Protein AF-A0A2V8LT58-F1 (afdb_monomer)

Solvent-accessible surface area (backbone atoms only — not comparable to full-atom values): 4020 Å² total; per-residue (Å²): 117,65,66,65,49,52,58,60,70,70,54,53,74,68,62,48,55,50,54,51,51,52,51,50,60,71,43,52,84,50,52,87,81,42,55,71,70,57,47,52,53,50,50,55,50,51,52,53,48,54,51,26,61,76,69,69,47,76,80,89,55,97,74,86,128

Structure (mmCIF, N/CA/C/O backbone):
data_AF-A0A2V8LT58-F1
#
_entry.id   AF-A0A2V8LT58-F1
#
loop_
_atom_site.group_PDB
_atom_site.id
_atom_site.type_symbol
_atom_site.label_atom_id
_atom_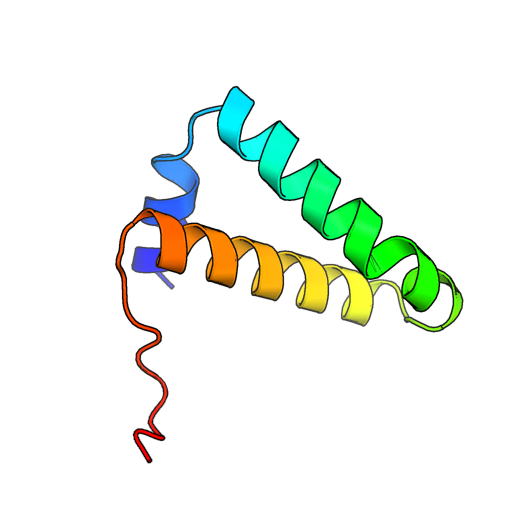site.label_alt_id
_atom_site.label_comp_id
_atom_site.label_asym_id
_atom_site.label_entity_id
_atom_site.label_seq_id
_atom_site.pdbx_PDB_ins_code
_atom_site.Cartn_x
_atom_site.Cartn_y
_atom_site.Cartn_z
_atom_site.occupancy
_atom_site.B_iso_or_equiv
_atom_site.auth_seq_id
_atom_site.auth_comp_id
_atom_site.auth_asym_id
_atom_site.auth_atom_id
_atom_site.pdbx_PDB_model_num
ATOM 1 N N . ARG A 1 1 ? -13.431 -9.409 -2.307 1.00 61.03 1 ARG A N 1
ATOM 2 C CA . ARG A 1 1 ? -13.771 -8.175 -3.064 1.00 61.03 1 ARG A CA 1
ATOM 3 C C . ARG A 1 1 ? -14.692 -7.231 -2.275 1.00 61.03 1 ARG A C 1
ATOM 5 O O . ARG A 1 1 ? -14.433 -6.043 -2.327 1.00 61.03 1 ARG A O 1
ATOM 12 N N . LEU A 1 2 ? -15.648 -7.725 -1.474 1.00 70.06 2 LEU A N 1
ATOM 13 C CA . LEU A 1 2 ? -16.503 -6.892 -0.599 1.00 70.06 2 LEU A CA 1
ATOM 14 C C . LEU A 1 2 ? -15.753 -6.211 0.561 1.00 70.06 2 LEU A C 1
ATOM 16 O O . LEU A 1 2 ? -15.842 -5.002 0.727 1.00 70.06 2 LEU A O 1
ATOM 20 N N . LEU A 1 3 ? -14.943 -6.973 1.301 1.00 72.69 3 LEU A N 1
ATOM 21 C CA . LEU A 1 3 ? -14.213 -6.482 2.481 1.00 72.69 3 LEU A CA 1
ATOM 22 C C . LEU A 1 3 ? -13.255 -5.324 2.146 1.00 72.69 3 LEU A C 1
ATOM 24 O O . LEU A 1 3 ? -13.209 -4.324 2.842 1.00 72.69 3 LEU A O 1
ATOM 28 N N . ASN A 1 4 ? -12.557 -5.413 1.011 1.00 73.62 4 ASN A N 1
ATOM 29 C CA . ASN A 1 4 ? -11.679 -4.346 0.517 1.00 73.62 4 ASN A CA 1
ATOM 30 C C . ASN A 1 4 ? -12.440 -3.059 0.164 1.00 73.62 4 ASN A C 1
ATOM 32 O O . ASN A 1 4 ? -11.896 -1.972 0.328 1.00 73.62 4 ASN A O 1
ATOM 36 N N . GLY A 1 5 ? -13.661 -3.191 -0.364 1.00 73.88 5 GLY A N 1
ATOM 37 C CA . GLY A 1 5 ? -14.523 -2.052 -0.665 1.00 73.88 5 GLY A CA 1
ATOM 38 C C . GLY A 1 5 ? -14.964 -1.362 0.619 1.00 73.88 5 GLY A C 1
ATOM 39 O O . GLY A 1 5 ? -14.738 -0.169 0.762 1.00 73.88 5 GLY A O 1
ATOM 40 N N . ALA A 1 6 ? -15.463 -2.136 1.587 1.00 77.38 6 ALA A N 1
ATOM 41 C CA . ALA A 1 6 ? -15.869 -1.627 2.895 1.00 77.38 6 ALA A CA 1
ATOM 42 C C . ALA A 1 6 ? -14.722 -0.924 3.645 1.00 77.38 6 ALA A C 1
ATOM 44 O O . ALA A 1 6 ? -14.925 0.166 4.166 1.00 77.38 6 ALA A O 1
ATOM 45 N N . LEU A 1 7 ? -13.509 -1.494 3.622 1.00 76.06 7 LEU A N 1
ATOM 46 C CA . LEU A 1 7 ? -12.317 -0.888 4.236 1.00 76.06 7 LEU A CA 1
ATOM 47 C C . LEU A 1 7 ? -11.916 0.443 3.581 1.00 76.06 7 LEU A C 1
ATOM 49 O O . LEU A 1 7 ? -11.402 1.332 4.251 1.00 76.06 7 LEU A O 1
ATOM 53 N N . ARG A 1 8 ? -12.135 0.593 2.268 1.00 76.88 8 ARG A N 1
ATOM 54 C CA . ARG A 1 8 ? -11.920 1.876 1.581 1.00 76.88 8 ARG A CA 1
ATOM 55 C C . ARG A 1 8 ? -13.015 2.884 1.917 1.00 76.88 8 ARG A C 1
ATOM 57 O O . ARG A 1 8 ? -12.716 4.060 2.056 1.00 76.88 8 ARG A O 1
ATOM 64 N N . SER A 1 9 ? -14.260 2.436 2.056 1.00 78.88 9 SER A N 1
ATOM 65 C CA . SER A 1 9 ? -15.394 3.290 2.425 1.00 78.88 9 SER A CA 1
ATOM 66 C C . SER A 1 9 ? -15.326 3.794 3.868 1.00 78.88 9 SER A C 1
ATOM 68 O O . SER A 1 9 ? -15.888 4.842 4.163 1.00 78.88 9 SER A O 1
ATOM 70 N N . SER A 1 10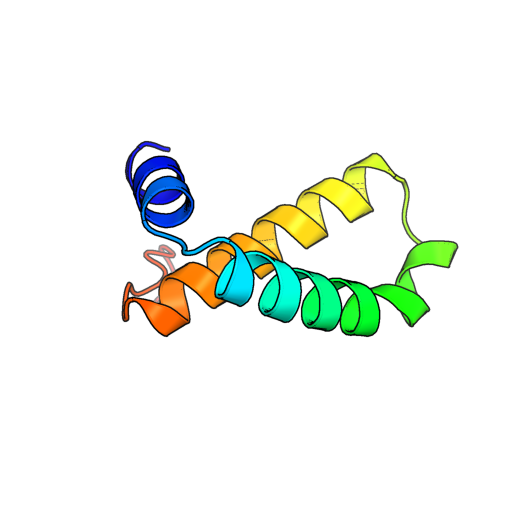 ? -14.659 3.060 4.763 1.00 77.19 10 SER A N 1
ATOM 71 C CA . SER A 1 10 ? -14.495 3.435 6.171 1.00 77.19 10 SER A CA 1
ATOM 72 C C . SER A 1 10 ? -13.321 4.385 6.434 1.00 77.19 10 SER A C 1
ATOM 74 O O . SER A 1 10 ? -13.170 4.839 7.567 1.00 77.19 10 SER A O 1
ATOM 76 N N . MET A 1 11 ? -12.486 4.677 5.429 1.00 76.44 11 MET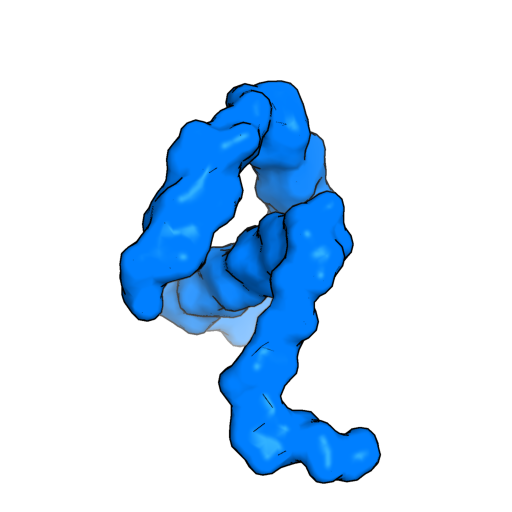 A N 1
ATOM 77 C CA . MET A 1 11 ? -11.392 5.641 5.566 1.00 76.44 11 MET A CA 1
ATOM 78 C C . MET A 1 11 ? -11.904 7.071 5.674 1.00 76.44 11 MET A C 1
ATOM 80 O O . MET A 1 11 ? -12.722 7.507 4.863 1.00 76.44 11 MET A O 1
ATOM 84 N N . SER A 1 12 ? -11.311 7.848 6.581 1.00 76.69 12 SER A N 1
ATOM 85 C CA . SER A 1 12 ? -11.400 9.303 6.504 1.00 76.69 12 SER A CA 1
ATOM 86 C C . SER A 1 12 ? -10.491 9.847 5.394 1.00 76.69 12 SER A C 1
ATOM 88 O O . SER A 1 12 ? -9.445 9.274 5.069 1.00 76.69 12 SER A O 1
ATOM 90 N N . SER A 1 13 ? -10.882 10.977 4.801 1.00 75.50 13 SER A N 1
ATOM 91 C CA . SER A 1 13 ? -10.127 11.627 3.720 1.00 75.50 13 SER A CA 1
ATOM 92 C C . SER A 1 13 ? -8.700 11.992 4.134 1.00 75.50 13 SER A C 1
ATOM 94 O O . SER A 1 13 ? -7.780 11.831 3.337 1.00 75.50 13 SER A O 1
ATOM 96 N N . GLU A 1 14 ? -8.509 12.418 5.385 1.00 76.81 14 GLU A N 1
ATOM 97 C CA . GLU A 1 14 ? -7.202 12.786 5.945 1.00 76.81 14 GLU A CA 1
ATOM 98 C C . GLU A 1 14 ? -6.259 11.582 6.037 1.00 76.81 14 GLU A C 1
ATOM 100 O O . GLU A 1 14 ? -5.137 11.629 5.522 1.00 76.81 14 GLU A O 1
ATOM 105 N N . GLN A 1 15 ? -6.743 10.466 6.593 1.00 76.75 15 GLN A N 1
ATOM 106 C CA . GLN A 1 15 ? -5.974 9.223 6.678 1.00 76.75 15 GLN A CA 1
ATOM 107 C C . GLN A 1 15 ? -5.622 8.701 5.280 1.00 76.75 15 GLN A C 1
ATOM 109 O O . GLN A 1 15 ? -4.531 8.170 5.068 1.00 76.75 15 GLN A O 1
ATOM 114 N N . SER A 1 16 ? -6.522 8.877 4.302 1.00 80.06 16 SER A N 1
ATOM 115 C CA . SER A 1 16 ? -6.286 8.436 2.922 1.00 80.06 16 SER A CA 1
ATOM 116 C C . SER A 1 16 ? -5.130 9.209 2.312 1.00 80.06 16 SER A C 1
ATOM 118 O O . SER A 1 16 ? -4.202 8.612 1.772 1.00 80.06 16 SER A O 1
ATOM 120 N N . THR A 1 17 ? -5.125 10.533 2.448 1.00 84.25 17 THR A N 1
ATOM 121 C CA . THR A 1 17 ? -4.047 11.367 1.908 1.00 84.25 17 THR A CA 1
ATOM 122 C C . THR A 1 17 ? -2.681 11.073 2.520 1.00 84.25 17 THR A C 1
ATOM 124 O O . THR A 1 17 ? -1.681 11.084 1.797 1.00 84.25 17 THR A O 1
ATOM 127 N N . GLU A 1 18 ? -2.619 10.782 3.819 1.00 87.75 1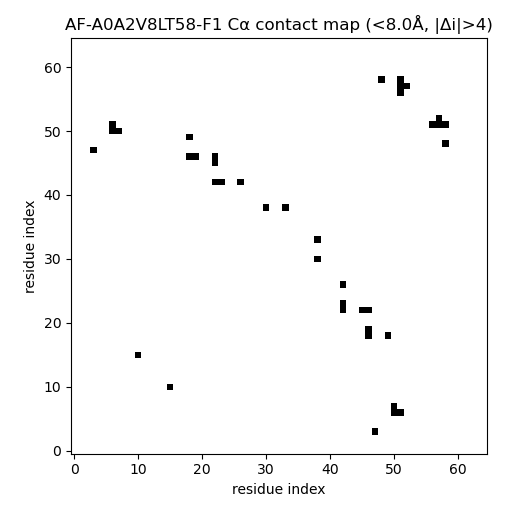8 GLU A N 1
ATOM 128 C CA . GLU A 1 18 ? -1.363 10.468 4.501 1.00 87.75 18 GLU A CA 1
ATOM 129 C C . GLU A 1 18 ? -0.792 9.121 4.037 1.00 87.75 18 GLU A C 1
ATOM 131 O O . GLU A 1 18 ? 0.344 9.060 3.556 1.00 87.75 18 GLU A O 1
ATOM 136 N N . ILE A 1 19 ? -1.617 8.069 4.042 1.00 86.19 19 ILE A N 1
ATOM 137 C CA . ILE A 1 19 ? -1.223 6.729 3.582 1.00 86.19 19 ILE A CA 1
ATOM 138 C C . ILE A 1 19 ? -0.820 6.753 2.104 1.00 86.19 19 ILE A C 1
ATOM 140 O O . ILE A 1 19 ? 0.190 6.163 1.712 1.00 86.19 19 ILE A O 1
ATOM 144 N N . GLU A 1 20 ? -1.563 7.469 1.259 1.00 88.12 20 GLU A N 1
ATOM 145 C CA . GLU A 1 20 ? -1.204 7.617 -0.150 1.00 88.12 20 GLU A CA 1
ATOM 146 C C . GLU A 1 20 ? 0.147 8.308 -0.343 1.00 88.12 20 GLU A C 1
ATOM 148 O O . GLU A 1 20 ? 0.914 7.928 -1.235 1.00 88.12 20 GLU A O 1
ATOM 153 N N . ARG A 1 21 ? 0.440 9.340 0.457 1.00 90.31 21 ARG A N 1
ATOM 154 C CA . ARG A 1 21 ? 1.704 10.076 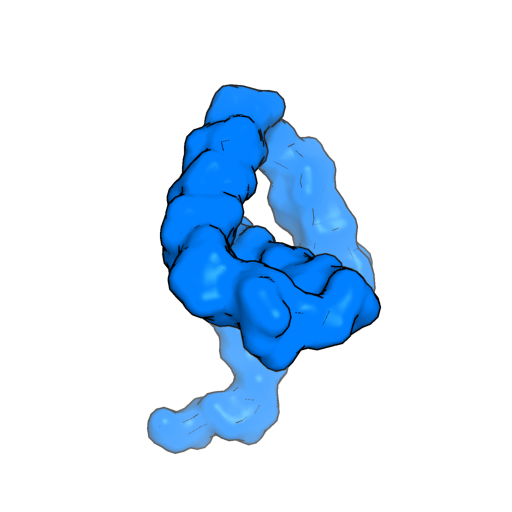0.386 1.00 90.31 21 ARG A CA 1
ATOM 155 C C . ARG A 1 21 ? 2.874 9.176 0.760 1.00 90.31 21 ARG A C 1
ATOM 157 O O . ARG A 1 21 ? 3.870 9.168 0.034 1.00 90.31 21 ARG A O 1
ATOM 164 N N . GLU A 1 22 ? 2.738 8.391 1.822 1.00 89.62 22 GLU A N 1
ATOM 165 C CA . GLU A 1 22 ? 3.753 7.417 2.223 1.00 89.62 22 GLU A CA 1
ATOM 166 C C . GLU A 1 22 ? 4.004 6.375 1.132 1.00 89.62 22 GLU A C 1
ATOM 168 O O . GLU A 1 22 ? 5.147 6.143 0.738 1.00 89.62 22 GLU A O 1
ATOM 173 N N . ILE A 1 23 ? 2.944 5.778 0.579 1.00 89.94 23 ILE A N 1
ATOM 174 C CA . ILE A 1 23 ? 3.074 4.761 -0.473 1.00 89.94 23 ILE A CA 1
ATOM 175 C C . ILE A 1 23 ? 3.728 5.365 -1.723 1.00 89.94 23 ILE A C 1
ATOM 177 O O . ILE A 1 23 ? 4.613 4.752 -2.324 1.00 89.94 23 ILE A O 1
ATOM 181 N N . LYS A 1 24 ? 3.353 6.593 -2.106 1.00 89.12 24 LYS A N 1
ATOM 182 C CA . LYS A 1 24 ? 3.985 7.310 -3.225 1.00 89.12 24 LYS A CA 1
ATOM 183 C C . LYS A 1 24 ? 5.469 7.573 -2.964 1.00 89.12 24 LYS A C 1
ATOM 185 O O . LYS A 1 24 ? 6.257 7.448 -3.899 1.00 89.12 24 LYS A O 1
ATOM 190 N N . GLN A 1 25 ? 5.865 7.900 -1.732 1.00 90.88 25 GLN A N 1
ATOM 191 C CA . GLN A 1 25 ? 7.276 8.049 -1.359 1.00 90.88 25 GLN A CA 1
ATOM 192 C C . GLN A 1 25 ? 8.035 6.721 -1.458 1.00 90.88 25 GLN A C 1
ATOM 194 O O . GLN A 1 25 ? 9.117 6.695 -2.042 1.00 90.88 25 GLN A O 1
ATOM 199 N N . GLN A 1 26 ? 7.451 5.620 -0.978 1.00 87.94 26 GLN A N 1
ATOM 200 C CA . GLN A 1 26 ? 8.053 4.284 -1.058 1.00 87.94 26 GLN A CA 1
ATOM 201 C C . GLN A 1 26 ? 8.210 3.789 -2.503 1.00 87.94 26 GLN A C 1
ATOM 203 O O . GLN A 1 26 ? 9.208 3.155 -2.838 1.00 87.94 26 GLN A O 1
ATOM 208 N N . LEU A 1 27 ? 7.251 4.103 -3.379 1.00 88.56 27 LEU A N 1
ATOM 209 C CA . LEU A 1 27 ? 7.290 3.710 -4.790 1.00 88.56 27 LEU A CA 1
ATOM 210 C C . LEU A 1 27 ? 8.077 4.679 -5.682 1.00 88.56 27 LEU A C 1
ATOM 212 O O . LEU A 1 27 ? 8.387 4.335 -6.822 1.00 88.56 27 LEU A O 1
ATOM 216 N N . ARG A 1 28 ? 8.422 5.879 -5.199 1.00 88.50 28 ARG A N 1
ATOM 217 C CA . ARG A 1 28 ? 9.186 6.888 -5.951 1.00 88.50 28 ARG A CA 1
ATOM 218 C C . ARG A 1 28 ? 10.473 6.344 -6.599 1.00 88.50 28 ARG A C 1
ATOM 220 O O . ARG A 1 28 ? 10.639 6.615 -7.787 1.00 88.50 28 ARG A O 1
ATOM 227 N N . PRO A 1 29 ? 11.351 5.586 -5.908 1.00 88.75 29 PRO A N 1
ATOM 228 C CA . PRO A 1 29 ? 12.569 5.049 -6.528 1.00 88.75 29 PRO A CA 1
ATOM 229 C C . PRO A 1 29 ? 12.290 3.988 -7.607 1.00 88.75 29 PRO A C 1
ATOM 231 O O . PRO A 1 29 ? 13.038 3.874 -8.574 1.00 88.75 29 PRO A O 1
ATOM 234 N N . TYR A 1 30 ? 11.189 3.244 -7.486 1.00 86.12 30 TYR A N 1
ATOM 235 C CA . TYR A 1 30 ? 10.845 2.152 -8.404 1.00 86.12 30 TYR A CA 1
ATOM 236 C C . TYR A 1 30 ? 10.003 2.606 -9.597 1.00 86.12 30 TYR A C 1
ATOM 238 O O . TYR A 1 30 ? 9.943 1.915 -10.610 1.00 86.12 30 TYR A O 1
ATOM 246 N N . ARG A 1 31 ? 9.385 3.790 -9.516 1.00 84.81 31 ARG A N 1
ATOM 247 C CA . ARG A 1 31 ? 8.467 4.314 -10.535 1.00 84.81 31 ARG A CA 1
ATOM 248 C C . ARG A 1 31 ? 9.082 4.393 -11.934 1.00 84.81 31 ARG A C 1
ATOM 250 O O . ARG A 1 31 ? 8.371 4.152 -12.898 1.00 84.81 31 ARG A O 1
ATOM 257 N N . ALA A 1 32 ? 10.370 4.720 -12.047 1.00 85.75 32 ALA A N 1
ATOM 258 C CA . ALA A 1 32 ? 11.063 4.809 -13.337 1.00 85.75 32 ALA A CA 1
ATOM 259 C C . ALA A 1 32 ? 11.262 3.442 -14.019 1.00 85.75 32 ALA A C 1
ATOM 261 O O . ALA A 1 32 ? 11.418 3.383 -15.233 1.00 85.75 32 ALA A O 1
ATOM 262 N N . HIS A 1 33 ? 11.229 2.358 -13.243 1.00 87.75 33 HIS A N 1
ATOM 263 C CA . HIS A 1 33 ? 11.478 0.989 -13.699 1.00 87.75 33 H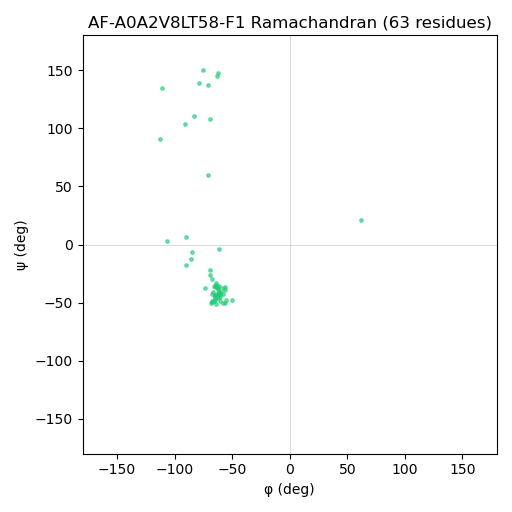IS A CA 1
ATOM 264 C C . HIS A 1 33 ? 10.190 0.155 -13.782 1.00 87.75 33 HIS A C 1
ATOM 266 O O . HIS A 1 33 ? 10.244 -1.040 -14.059 1.00 87.75 33 HIS A O 1
ATOM 272 N N . MET A 1 34 ? 9.032 0.761 -13.503 1.00 88.00 34 MET A N 1
ATOM 273 C CA . MET A 1 34 ? 7.741 0.084 -13.489 1.00 88.00 34 MET A CA 1
ATOM 274 C C . MET A 1 34 ? 6.866 0.556 -14.638 1.00 88.00 34 MET A C 1
ATOM 276 O O . MET A 1 34 ? 6.663 1.753 -14.841 1.00 88.00 34 MET A O 1
ATOM 280 N N . GLU A 1 35 ? 6.244 -0.399 -15.321 1.00 91.38 35 GLU A N 1
ATOM 281 C CA . GLU A 1 35 ? 5.121 -0.079 -16.187 1.00 91.38 35 GLU A CA 1
ATOM 282 C C . GLU A 1 35 ? 3.965 0.507 -15.376 1.00 91.38 35 GLU A C 1
ATOM 284 O O . GLU A 1 35 ? 3.712 0.132 -14.228 1.00 91.38 35 GLU A O 1
ATOM 289 N N . LYS A 1 36 ? 3.208 1.411 -15.999 1.00 88.31 36 LYS A N 1
ATOM 290 C CA . LYS A 1 36 ? 2.093 2.112 -15.352 1.00 88.31 36 LYS A CA 1
ATOM 291 C C . LYS A 1 36 ? 1.053 1.152 -14.761 1.00 88.31 36 LYS A C 1
ATOM 293 O O . LYS A 1 36 ? 0.542 1.409 -13.673 1.00 88.31 36 LYS A O 1
ATOM 298 N N . ALA A 1 37 ? 0.761 0.052 -15.457 1.00 87.62 37 ALA A N 1
ATOM 299 C CA . ALA A 1 37 ? -0.178 -0.966 -14.990 1.00 87.62 37 ALA A CA 1
ATOM 300 C C . ALA A 1 37 ? 0.333 -1.675 -13.726 1.00 87.62 37 ALA A C 1
ATOM 302 O O . ALA A 1 37 ? -0.405 -1.815 -12.750 1.00 87.62 37 ALA A O 1
ATOM 303 N N . VAL A 1 38 ? 1.619 -2.038 -13.716 1.00 87.81 38 VAL A N 1
ATOM 304 C CA . VAL A 1 38 ? 2.275 -2.674 -12.568 1.00 87.81 38 VAL A CA 1
ATOM 305 C C . VAL A 1 38 ? 2.325 -1.710 -11.387 1.00 87.81 38 VAL A C 1
ATOM 307 O O . VAL A 1 38 ? 1.929 -2.080 -10.288 1.00 87.81 38 VAL A O 1
ATOM 310 N N . TYR A 1 39 ? 2.712 -0.453 -11.615 1.00 90.75 39 TYR A N 1
ATOM 311 C CA . TYR A 1 39 ? 2.726 0.579 -10.579 1.00 90.75 39 TYR A CA 1
ATOM 312 C C . TYR A 1 39 ? 1.359 0.728 -9.905 1.00 90.75 39 TYR A C 1
ATOM 314 O O . TYR A 1 39 ? 1.272 0.726 -8.677 1.00 90.75 39 TYR A O 1
ATOM 322 N N . GLN A 1 40 ? 0.287 0.823 -10.700 1.00 87.56 40 GLN A N 1
ATOM 323 C CA . GLN A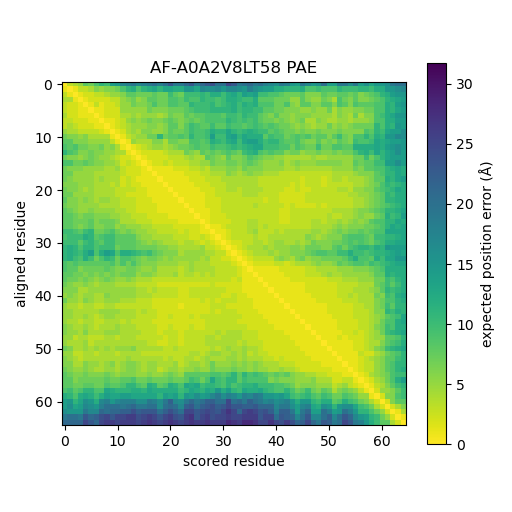 1 40 ? -1.071 0.971 -10.180 1.00 87.56 40 GLN A CA 1
ATOM 324 C C . GLN A 1 40 ? -1.479 -0.245 -9.340 1.00 87.56 40 GLN A C 1
ATOM 326 O O . GLN A 1 40 ? -1.977 -0.096 -8.226 1.00 87.56 40 GLN A O 1
ATOM 331 N N . GLN A 1 41 ? -1.187 -1.451 -9.829 1.00 88.25 41 GLN A N 1
ATOM 332 C CA . GLN A 1 41 ? -1.460 -2.685 -9.101 1.00 88.25 41 GLN A CA 1
ATOM 333 C C . GLN A 1 41 ? -0.669 -2.764 -7.786 1.00 88.25 41 GLN A C 1
ATOM 335 O O . GLN A 1 41 ? -1.212 -3.165 -6.754 1.00 88.25 41 GLN A O 1
ATOM 340 N N . THR A 1 42 ? 0.609 -2.382 -7.790 1.00 89.00 42 THR A N 1
ATOM 341 C CA . THR A 1 42 ? 1.444 -2.355 -6.583 1.00 89.00 42 THR A CA 1
ATOM 342 C C . THR A 1 42 ? 0.931 -1.329 -5.580 1.00 89.00 42 THR A C 1
ATOM 344 O O . THR A 1 42 ? 0.830 -1.638 -4.393 1.00 89.00 42 THR A O 1
ATOM 347 N N . PHE A 1 43 ? 0.558 -0.140 -6.049 1.00 90.06 43 PHE A N 1
ATOM 348 C CA . PHE A 1 43 ? -0.035 0.904 -5.224 1.00 90.06 43 PHE A CA 1
ATOM 349 C C . PHE A 1 43 ? -1.315 0.416 -4.538 1.00 90.06 43 PHE A C 1
ATOM 351 O O . PHE A 1 43 ? -1.425 0.493 -3.315 1.00 90.06 43 PHE A O 1
ATOM 358 N N . ASP A 1 44 ? -2.244 -0.170 -5.298 1.00 87.94 44 ASP A N 1
ATOM 359 C CA . ASP A 1 44 ? -3.505 -0.679 -4.756 1.00 87.94 44 ASP A CA 1
ATOM 360 C C . ASP A 1 44 ? -3.291 -1.814 -3.745 1.00 87.94 44 ASP A C 1
ATOM 362 O O . ASP A 1 44 ? -3.987 -1.885 -2.727 1.00 87.94 44 ASP A O 1
ATOM 366 N N . ASN A 1 45 ? -2.299 -2.677 -3.977 1.00 88.88 45 ASN A N 1
ATOM 367 C CA . ASN A 1 45 ? -1.930 -3.739 -3.043 1.00 88.88 45 ASN A CA 1
ATOM 368 C C . ASN A 1 45 ? -1.335 -3.196 -1.737 1.00 88.88 45 ASN A C 1
ATOM 370 O O . ASN A 1 45 ? -1.683 -3.689 -0.662 1.00 88.88 45 ASN A O 1
ATOM 374 N N . LEU A 1 46 ? -0.455 -2.194 -1.813 1.00 88.62 46 LEU A N 1
ATOM 375 C CA . LEU A 1 46 ? 0.140 -1.558 -0.635 1.00 88.62 46 LEU A CA 1
ATOM 376 C C . LEU A 1 46 ? -0.905 -0.790 0.172 1.00 88.62 46 LEU A C 1
ATOM 378 O O . LEU A 1 46 ? -0.928 -0.905 1.396 1.00 88.62 46 LEU A O 1
ATOM 382 N N . LEU A 1 47 ? -1.814 -0.087 -0.502 1.00 87.56 47 LEU A N 1
ATOM 383 C CA . LEU A 1 47 ? -2.904 0.629 0.154 1.00 87.56 47 LEU A CA 1
ATOM 384 C C . LEU A 1 47 ? -3.820 -0.343 0.905 1.00 87.56 47 LEU A C 1
ATOM 386 O O . LEU A 1 47 ? -4.112 -0.145 2.080 1.00 87.56 47 LEU A O 1
ATOM 390 N N . LEU A 1 48 ? -4.200 -1.456 0.271 1.00 85.44 48 LEU A N 1
ATOM 391 C CA . LEU A 1 48 ? -4.980 -2.506 0.930 1.00 85.44 48 LEU A CA 1
ATOM 392 C C . LEU A 1 48 ? -4.233 -3.175 2.086 1.00 85.44 48 LEU A C 1
ATOM 394 O O . LEU A 1 48 ? -4.870 -3.572 3.060 1.00 85.44 48 LEU A O 1
ATOM 398 N N . LYS A 1 49 ? -2.909 -3.331 1.986 1.00 86.94 49 LYS A N 1
ATOM 399 C CA . LYS A 1 49 ? -2.087 -3.862 3.078 1.00 86.94 49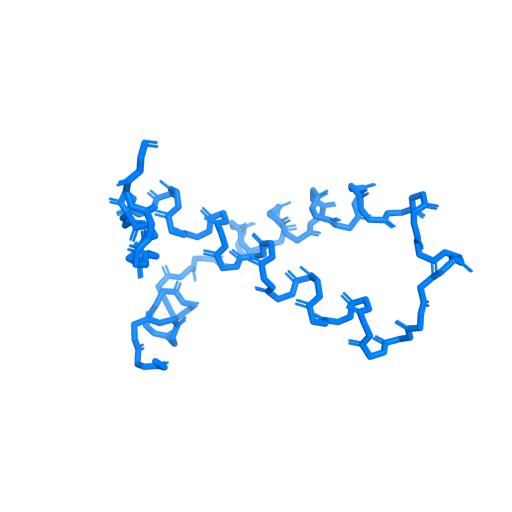 LYS A CA 1
ATOM 400 C C . LYS A 1 49 ? -2.129 -2.928 4.290 1.00 86.94 49 LYS A C 1
ATOM 402 O O . LYS A 1 49 ? -2.466 -3.396 5.371 1.00 86.94 49 LYS A O 1
ATOM 407 N N . ARG A 1 50 ? -1.878 -1.629 4.098 1.00 86.56 50 ARG A N 1
ATOM 408 C CA . ARG A 1 50 ? -1.918 -0.629 5.180 1.00 86.56 50 ARG A CA 1
ATOM 409 C C . ARG A 1 50 ? -3.297 -0.524 5.820 1.00 86.56 50 ARG A C 1
ATOM 411 O O . ARG A 1 50 ? -3.403 -0.529 7.039 1.00 86.56 50 ARG A O 1
ATOM 418 N N . LEU A 1 51 ? -4.349 -0.527 5.003 1.00 83.19 51 LEU A N 1
ATOM 419 C CA . LEU A 1 51 ? -5.730 -0.564 5.485 1.00 83.19 51 LEU A CA 1
ATOM 420 C C . LEU A 1 51 ? -5.975 -1.762 6.396 1.00 83.19 51 LEU A C 1
ATOM 422 O O . LEU A 1 51 ? -6.478 -1.628 7.504 1.00 83.19 51 LEU A O 1
ATOM 426 N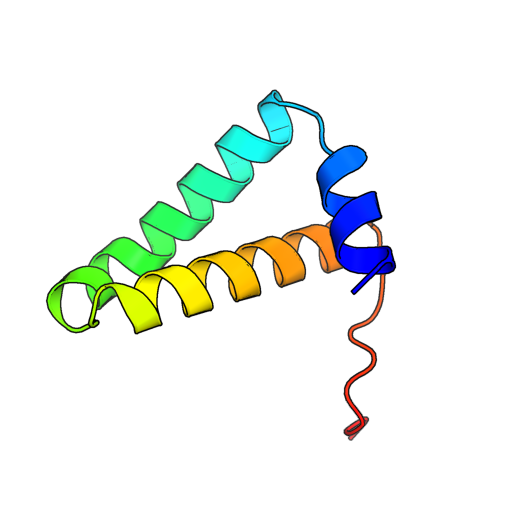 N . ARG A 1 52 ? -5.591 -2.953 5.945 1.00 84.50 52 ARG A N 1
ATOM 427 C CA . ARG A 1 52 ? -5.761 -4.170 6.736 1.00 84.50 52 ARG A CA 1
ATOM 428 C C . ARG A 1 52 ? -5.008 -4.114 8.059 1.00 84.50 52 ARG A C 1
ATOM 430 O O . ARG A 1 52 ? -5.587 -4.478 9.071 1.00 84.50 52 ARG A O 1
ATOM 437 N N . GLU A 1 53 ? -3.774 -3.621 8.057 1.00 85.00 53 GLU A N 1
ATOM 438 C CA . GLU A 1 53 ? -2.984 -3.433 9.279 1.00 85.00 53 GLU A CA 1
ATOM 439 C C . GLU A 1 53 ? -3.669 -2.462 10.253 1.00 85.00 53 GLU A C 1
ATOM 441 O O . GLU A 1 53 ? -3.804 -2.778 11.431 1.00 85.00 53 GLU A O 1
ATOM 446 N N . GLN A 1 54 ? -4.185 -1.335 9.758 1.00 82.44 54 GLN A N 1
ATOM 447 C CA . GLN A 1 54 ? -4.855 -0.324 10.580 1.00 82.44 54 GLN A CA 1
ATOM 448 C C . GLN A 1 54 ? -6.160 -0.834 11.211 1.00 82.44 54 GLN A C 1
ATOM 450 O O . GLN A 1 54 ? -6.470 -0.496 12.350 1.00 82.44 54 GLN A O 1
ATOM 455 N N . TYR A 1 55 ? -6.908 -1.674 10.493 1.00 81.50 55 TYR A N 1
ATOM 456 C CA . TYR A 1 55 ? -8.137 -2.297 10.996 1.00 81.50 55 TYR A CA 1
ATOM 457 C C . TYR A 1 55 ? -7.898 -3.652 11.686 1.00 81.50 55 TYR A C 1
ATOM 459 O O . TYR A 1 55 ? -8.861 -4.345 12.009 1.00 81.50 55 TYR A O 1
ATOM 467 N N . GLY A 1 56 ? -6.639 -4.065 11.886 1.00 80.12 56 GLY A N 1
ATOM 468 C CA . GLY A 1 56 ? -6.296 -5.353 12.499 1.00 80.12 56 GLY A CA 1
ATOM 469 C C . GLY A 1 56 ? -6.798 -6.570 11.713 1.00 80.12 56 GLY A C 1
ATOM 470 O O . GLY A 1 56 ? -6.951 -7.653 12.271 1.00 80.12 56 GLY A O 1
ATOM 471 N N . VAL A 1 57 ? -7.085 -6.404 10.420 1.00 80.81 57 VAL A N 1
ATOM 472 C CA . VAL A 1 57 ? -7.597 -7.463 9.552 1.00 80.81 57 VAL A CA 1
ATOM 473 C C . VAL A 1 57 ? -6.413 -8.289 9.049 1.00 80.81 57 VAL A C 1
ATOM 475 O O . VAL A 1 57 ? -5.639 -7.804 8.219 1.00 80.81 57 VAL A O 1
ATOM 478 N N . PRO A 1 58 ? -6.255 -9.550 9.482 1.00 74.31 58 PRO A N 1
ATOM 479 C CA . PRO A 1 58 ? -5.166 -10.380 9.001 1.00 74.31 58 PRO A CA 1
ATOM 480 C C . PRO A 1 58 ? -5.304 -10.623 7.498 1.00 74.31 58 PRO A C 1
ATOM 482 O O . PRO A 1 58 ? -6.400 -10.776 6.942 1.00 74.31 58 PRO A O 1
ATOM 485 N N . ARG A 1 59 ? -4.164 -10.690 6.806 1.00 71.25 59 ARG A N 1
ATOM 486 C CA . ARG A 1 59 ? -4.146 -11.172 5.428 1.00 71.25 59 ARG A CA 1
ATOM 487 C C . ARG A 1 59 ? -4.460 -12.665 5.474 1.00 71.25 59 ARG A C 1
ATOM 489 O O . ARG A 1 59 ? -3.609 -13.456 5.854 1.00 71.25 59 ARG A O 1
ATOM 496 N N . LEU A 1 60 ? -5.661 -13.039 5.039 1.00 67.56 60 LEU A N 1
ATOM 497 C CA . LEU A 1 60 ? -6.048 -14.432 4.796 1.00 67.56 60 LEU A CA 1
ATOM 498 C C . LEU A 1 60 ? -5.319 -14.974 3.552 1.00 67.56 60 LEU A C 1
ATOM 500 O O . LEU A 1 60 ? -5.934 -15.285 2.533 1.00 67.56 60 LEU A O 1
ATOM 504 N N . SER A 1 61 ? -3.986 -14.988 3.579 1.00 63.06 61 SER A N 1
ATOM 505 C CA . SER A 1 61 ? -3.199 -15.759 2.626 1.00 63.06 61 SER A CA 1
ATOM 506 C C . SER A 1 61 ? -3.209 -17.215 3.060 1.00 63.06 61 SER A C 1
ATOM 508 O O . SER A 1 61 ? -3.050 -17.512 4.237 1.00 63.06 61 SER A O 1
ATOM 510 N N . LEU A 1 62 ? -3.342 -18.118 2.089 1.00 56.34 62 LEU A N 1
ATOM 511 C CA . LEU A 1 62 ? -3.332 -19.570 2.292 1.00 56.34 62 LEU A CA 1
ATOM 512 C C . LEU A 1 62 ? -2.014 -20.112 2.891 1.00 56.34 62 LEU A C 1
ATOM 514 O O . LEU A 1 62 ? -1.906 -21.300 3.157 1.00 56.34 62 LEU A O 1
ATOM 518 N N . PHE A 1 63 ? -1.013 -19.253 3.079 1.00 51.09 63 PHE A N 1
ATOM 519 C CA . PHE A 1 63 ? 0.275 -19.589 3.661 1.00 51.09 63 PHE A CA 1
ATOM 520 C C . PHE A 1 63 ? 0.397 -18.892 5.014 1.00 51.09 63 PHE A C 1
ATOM 522 O O . PHE A 1 63 ? 0.802 -17.733 5.097 1.00 51.09 63 PHE A O 1
ATOM 529 N N . TYR A 1 64 ? -0.032 -19.611 6.047 1.00 42.59 64 TYR A N 1
ATOM 530 C CA . TYR A 1 64 ? 0.465 -19.469 7.408 1.00 42.59 64 TYR A CA 1
ATOM 531 C C . TYR A 1 64 ? 1.635 -20.460 7.510 1.00 42.59 64 TYR A C 1
ATOM 533 O O . TYR A 1 64 ? 1.407 -21.669 7.533 1.00 42.59 64 TYR A O 1
ATOM 541 N N . LEU A 1 65 ? 2.869 -19.959 7.468 1.00 39.72 65 LEU A N 1
ATOM 542 C CA . LEU A 1 65 ? 4.064 -20.655 7.948 1.00 39.72 65 LEU A CA 1
ATOM 543 C C . LEU A 1 65 ? 4.789 -19.692 8.880 1.00 39.72 65 LEU A C 1
ATOM 545 O O . LEU A 1 65 ? 5.034 -18.548 8.431 1.00 39.72 65 LEU A O 1
#

Radius of gyration: 12.99 Å; Cα contacts (8 Å, |Δi|>4): 20; chains: 1; bounding box: 29×33×29 Å

Mean predicted aligned error: 6.62 Å

pLDDT: mean 80.59, std 11.11, range [39.72, 91.38]

Foldseek 3Di:
DVVLVVLVVPDDPVNLVVQLVVLCVVCVVVVVVDDPVRSVVSSSVSSSVVSCVVVVNDPPDPDDD

Secondary structure (DSSP, 8-state):
-HHHHHHHHT--HHHHHHHHHHHHHHHTTTGGGS-HHHHHHHHHHHHHHHHHHHTT-----S---

Sequence (65 aa):
RLLNGALRSSMSSEQSTEIEREIKQQLRPYRAHMEKAVYQQTFDNLLLKRLREQYGVPRLSLFYL